Protein AF-A0A9E0QWN7-F1 (afdb_monomer_lite)

Secondary structure (DSSP, 8-state):
----PPPHHHHHHHHTT-SSPPTTEEEEEEETTEEEEEETTT--EEEEETTTTEEEEE-TTSTT--------

pLDDT: mean 73.23, std 15.5, range [36.09, 88.94]

Radius of gyration: 13.54 Å; chains: 1; bounding box: 26×31×38 Å

Structure (mmCIF, N/CA/C/O backbone):
data_AF-A0A9E0QWN7-F1
#
_entry.id   AF-A0A9E0QWN7-F1
#
loop_
_atom_site.group_PDB
_atom_site.id
_atom_site.type_symbol
_atom_site.label_atom_id
_atom_site.label_alt_id
_atom_site.label_comp_id
_atom_site.label_asym_id
_atom_site.label_entity_id
_atom_site.label_seq_id
_atom_site.pdbx_PDB_ins_code
_atom_site.Cartn_x
_atom_site.Cartn_y
_atom_site.Cartn_z
_atom_site.occupancy
_atom_site.B_iso_or_equiv
_atom_site.auth_seq_id
_atom_site.auth_comp_id
_atom_site.auth_asym_id
_atom_site.auth_atom_id
_atom_site.pdbx_PDB_model_num
ATOM 1 N N . MET A 1 1 ? -6.056 19.456 7.574 1.00 36.09 1 MET A N 1
ATOM 2 C CA . MET A 1 1 ? -5.553 18.395 6.677 1.00 36.09 1 MET A CA 1
ATOM 3 C C . MET A 1 1 ? -5.649 17.086 7.441 1.00 36.09 1 MET A C 1
ATOM 5 O O . MET A 1 1 ? -4.860 16.864 8.352 1.00 36.09 1 MET A O 1
ATOM 9 N N . GLU A 1 2 ? -6.685 16.290 7.186 1.00 42.22 2 GLU A N 1
ATOM 10 C CA . GLU A 1 2 ? -6.858 14.995 7.851 1.00 42.22 2 GLU A CA 1
ATOM 11 C C . GLU A 1 2 ? -5.874 13.998 7.239 1.00 42.22 2 GLU A C 1
ATOM 13 O O . GLU A 1 2 ? -6.030 13.572 6.097 1.00 42.22 2 GLU A O 1
ATOM 18 N N . GLN A 1 3 ? -4.823 13.654 7.984 1.00 52.66 3 GLN A N 1
ATOM 19 C CA . GLN A 1 3 ? -3.981 12.511 7.647 1.00 52.66 3 GLN A CA 1
ATOM 20 C C . GLN A 1 3 ? -4.863 11.263 7.750 1.00 52.66 3 GLN A C 1
ATOM 22 O O . GLN A 1 3 ? -5.200 10.832 8.857 1.00 52.66 3 GLN A O 1
ATOM 27 N N . LYS A 1 4 ? -5.300 10.722 6.606 1.00 60.69 4 LYS A N 1
ATOM 28 C CA . LYS A 1 4 ? -6.070 9.475 6.557 1.00 60.69 4 LYS A CA 1
ATOM 29 C C . LYS A 1 4 ? -5.257 8.386 7.255 1.00 60.69 4 LYS A C 1
ATOM 31 O O . LYS A 1 4 ? -4.166 8.032 6.817 1.00 60.69 4 LYS A O 1
ATOM 36 N N . ARG A 1 5 ? -5.770 7.884 8.381 1.00 72.81 5 ARG A N 1
ATOM 37 C CA . ARG A 1 5 ? -5.122 6.798 9.123 1.00 72.81 5 ARG A CA 1
ATOM 38 C C . ARG A 1 5 ? -5.266 5.498 8.335 1.00 72.81 5 ARG A C 1
ATOM 40 O O . ARG A 1 5 ? -6.348 5.182 7.844 1.00 72.81 5 ARG A O 1
ATOM 47 N N . LEU A 1 6 ? -4.177 4.742 8.249 1.00 80.06 6 LEU A N 1
ATOM 48 C CA . LEU A 1 6 ? -4.204 3.360 7.778 1.00 80.06 6 LEU A CA 1
ATOM 49 C C . LEU A 1 6 ? -5.004 2.502 8.766 1.00 80.06 6 LEU A C 1
ATOM 51 O O . LEU A 1 6 ? -4.977 2.758 9.973 1.00 80.06 6 LEU A O 1
ATOM 55 N N . CYS A 1 7 ? -5.680 1.462 8.276 1.00 85.62 7 CYS A N 1
ATOM 56 C CA . CYS A 1 7 ? -6.155 0.407 9.170 1.00 85.62 7 CYS A CA 1
ATOM 57 C C . CYS A 1 7 ? -4.968 -0.404 9.713 1.00 85.62 7 CYS A C 1
ATOM 59 O O . CYS A 1 7 ? -3.864 -0.341 9.167 1.00 85.62 7 CYS A O 1
ATOM 61 N N . SER A 1 8 ? -5.200 -1.185 10.770 1.00 84.50 8 SER A N 1
ATOM 62 C CA . SER A 1 8 ? -4.161 -2.003 11.403 1.00 84.50 8 SER A CA 1
ATOM 63 C C . SER A 1 8 ? -3.434 -2.903 10.404 1.00 84.50 8 SER A C 1
ATOM 65 O O . SER A 1 8 ? -2.210 -2.949 10.421 1.00 84.50 8 SER A O 1
ATOM 67 N N . ASP A 1 9 ? -4.154 -3.545 9.481 1.00 84.69 9 ASP A N 1
ATOM 68 C CA . ASP A 1 9 ? -3.535 -4.403 8.467 1.00 84.69 9 ASP A CA 1
ATOM 69 C C . ASP A 1 9 ? -2.616 -3.623 7.520 1.00 84.69 9 ASP A C 1
ATOM 71 O O . ASP A 1 9 ? -1.473 -4.012 7.307 1.00 84.69 9 ASP A O 1
ATOM 75 N N . CYS A 1 10 ? -3.086 -2.494 6.980 1.00 84.19 10 CYS A N 1
ATOM 76 C CA . CYS A 1 10 ? -2.291 -1.644 6.089 1.00 84.19 10 CYS A CA 1
ATOM 77 C C . CYS A 1 10 ? -1.078 -1.046 6.806 1.00 84.19 10 CYS A C 1
ATOM 79 O O . CYS A 1 10 ? -0.007 -0.915 6.220 1.00 84.19 10 CYS A O 1
ATOM 81 N N . PHE A 1 11 ? -1.232 -0.711 8.088 1.00 84.19 11 PHE A N 1
ATOM 82 C CA . PHE A 1 11 ? -0.127 -0.262 8.920 1.00 84.19 11 PHE A CA 1
ATOM 83 C C . PHE A 1 11 ? 0.921 -1.366 9.084 1.00 84.19 11 PHE A C 1
ATOM 85 O O . PHE A 1 11 ? 2.103 -1.096 8.907 1.00 84.19 11 PHE A O 1
ATOM 92 N N . ILE A 1 12 ? 0.509 -2.607 9.361 1.00 82.88 12 ILE A N 1
ATOM 93 C CA . ILE A 1 12 ? 1.421 -3.751 9.502 1.00 82.88 12 ILE A CA 1
ATOM 94 C C . ILE A 1 12 ? 2.070 -4.117 8.160 1.00 82.88 12 ILE A C 1
ATOM 96 O O . ILE A 1 12 ? 3.241 -4.466 8.139 1.00 82.88 12 ILE A O 1
ATOM 100 N N . LEU A 1 13 ? 1.365 -4.000 7.036 1.00 82.06 13 LEU A N 1
ATOM 101 C CA . LEU A 1 13 ? 1.941 -4.215 5.705 1.00 82.06 13 LEU A CA 1
ATOM 102 C C . LEU A 1 13 ? 3.121 -3.276 5.438 1.00 82.06 13 LEU A C 1
ATOM 104 O O . LEU A 1 13 ? 4.211 -3.731 5.105 1.00 82.06 13 LEU A O 1
ATOM 108 N N . VAL A 1 14 ? 2.913 -1.979 5.667 1.00 80.81 14 VAL A N 1
ATOM 109 C CA . VAL A 1 14 ? 3.914 -0.936 5.401 1.00 80.81 14 VAL A CA 1
ATOM 110 C C . VAL A 1 14 ? 5.028 -0.936 6.452 1.00 80.81 14 VAL A C 1
ATOM 112 O O . VAL A 1 14 ? 6.204 -0.877 6.117 1.00 80.81 14 VAL A O 1
ATOM 115 N N . ARG A 1 15 ? 4.688 -1.003 7.746 1.00 81.25 15 ARG A N 1
ATOM 116 C CA . ARG A 1 15 ? 5.670 -0.922 8.848 1.00 81.25 15 ARG A CA 1
ATOM 117 C C . ARG A 1 15 ? 6.287 -2.261 9.225 1.00 81.25 15 ARG A C 1
ATOM 119 O O . ARG A 1 15 ? 7.405 -2.285 9.722 1.00 81.25 15 ARG A O 1
ATOM 126 N N . GLY A 1 16 ? 5.539 -3.343 9.069 1.00 72.31 16 GLY A N 1
ATOM 127 C CA . GLY A 1 16 ? 5.956 -4.703 9.402 1.00 72.31 16 GLY A CA 1
ATOM 128 C C . GLY A 1 16 ? 6.579 -5.456 8.230 1.00 72.31 16 GLY A C 1
ATOM 129 O O . GLY A 1 16 ? 6.927 -6.617 8.418 1.00 72.31 16 GLY A O 1
ATOM 130 N N . GLN A 1 17 ? 6.708 -4.820 7.052 1.00 66.62 17 GLN A N 1
ATOM 131 C CA . GLN A 1 17 ? 7.333 -5.386 5.847 1.00 66.62 17 GLN A CA 1
ATOM 132 C C . GLN A 1 17 ? 6.810 -6.793 5.511 1.00 66.62 17 GLN A C 1
ATOM 134 O O . GLN A 1 17 ? 7.556 -7.697 5.133 1.00 66.62 17 GLN A O 1
ATOM 139 N N . LEU A 1 18 ? 5.503 -7.008 5.684 1.00 69.94 18 LEU A N 1
ATOM 140 C CA . LEU A 1 18 ? 4.894 -8.289 5.351 1.00 69.94 18 LEU A CA 1
ATOM 141 C C . LEU A 1 18 ? 4.797 -8.427 3.837 1.00 69.94 18 LEU A C 1
ATOM 143 O O . LEU A 1 18 ? 4.152 -7.624 3.181 1.00 69.94 18 LEU A O 1
ATOM 147 N N . ILE A 1 19 ? 5.349 -9.501 3.284 1.00 64.44 19 ILE A N 1
ATOM 148 C CA . ILE A 1 19 ? 5.258 -9.787 1.843 1.00 64.44 19 ILE A CA 1
ATOM 149 C C . ILE A 1 19 ? 3.812 -10.15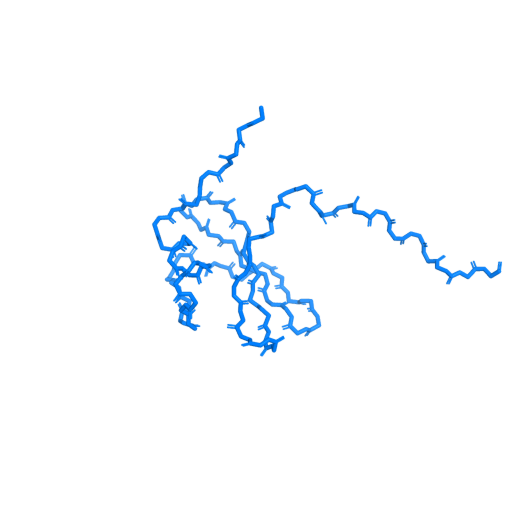4 1.442 1.00 64.44 19 ILE A C 1
ATOM 151 O O . ILE A 1 19 ? 3.394 -9.949 0.305 1.00 64.44 19 ILE A O 1
ATOM 155 N N . ASN A 1 20 ? 3.012 -10.669 2.382 1.00 69.69 20 ASN A N 1
ATOM 156 C CA . ASN A 1 20 ? 1.662 -11.153 2.103 1.00 69.69 20 ASN A CA 1
ATOM 157 C C . ASN A 1 20 ? 0.613 -10.036 2.111 1.00 69.69 20 ASN A C 1
ATOM 159 O O . ASN A 1 20 ? 0.378 -9.393 3.133 1.00 69.69 20 ASN A O 1
ATOM 163 N N . ARG A 1 21 ? -0.096 -9.896 0.985 1.00 68.38 21 ARG A N 1
ATOM 164 C CA . ARG A 1 21 ? -1.270 -9.029 0.825 1.00 68.38 21 ARG A CA 1
ATOM 165 C C . ARG A 1 21 ? -2.405 -9.465 1.763 1.00 68.38 21 ARG A C 1
ATOM 167 O O . ARG A 1 21 ? -2.790 -10.632 1.755 1.00 68.38 21 ARG A O 1
ATOM 174 N N . HIS A 1 22 ? -3.003 -8.536 2.515 1.00 74.25 22 HIS A N 1
ATOM 175 C CA . HIS A 1 22 ? -4.229 -8.836 3.269 1.00 74.25 22 HIS A CA 1
ATOM 176 C C . HIS A 1 22 ? -5.469 -8.787 2.357 1.00 74.25 22 HIS A C 1
ATOM 178 O O . HIS A 1 22 ? -5.502 -8.045 1.375 1.00 74.25 22 HIS A O 1
ATOM 184 N N . GLY A 1 23 ? -6.503 -9.576 2.667 1.00 77.50 23 GLY A N 1
ATOM 185 C CA . GLY A 1 23 ? -7.640 -9.828 1.765 1.00 77.50 23 GLY A CA 1
ATOM 186 C C . GLY A 1 23 ? -8.486 -8.610 1.367 1.00 77.50 23 GLY A C 1
ATOM 187 O O . GLY A 1 23 ? -9.264 -8.708 0.425 1.00 77.50 23 GLY A O 1
ATOM 188 N N . ASN A 1 24 ? -8.323 -7.465 2.039 1.00 83.44 24 ASN A N 1
ATOM 189 C CA . ASN A 1 24 ? -9.055 -6.234 1.727 1.00 83.44 24 ASN A CA 1
ATOM 190 C C . ASN A 1 24 ? -8.317 -5.312 0.741 1.00 83.44 24 ASN A C 1
ATOM 192 O O . ASN A 1 24 ? -8.813 -4.219 0.468 1.00 83.44 24 ASN A O 1
ATOM 196 N N . LEU A 1 25 ? -7.147 -5.712 0.229 1.00 86.06 25 LEU A N 1
ATOM 197 C CA . LEU A 1 25 ? -6.445 -4.980 -0.825 1.00 86.06 25 LEU A CA 1
ATOM 198 C C . LEU A 1 25 ? -6.931 -5.416 -2.200 1.00 86.06 25 LEU A C 1
ATOM 200 O O . LEU A 1 25 ? -6.777 -6.573 -2.598 1.00 86.06 25 LEU A O 1
ATOM 204 N N . VAL A 1 26 ? -7.468 -4.450 -2.930 1.00 87.88 26 VAL A N 1
ATOM 205 C CA . VAL A 1 26 ? -7.902 -4.598 -4.313 1.00 87.88 26 VAL A CA 1
ATOM 206 C C . VAL A 1 26 ? -6.853 -3.952 -5.199 1.00 87.88 26 VAL A C 1
ATOM 208 O O . VAL A 1 26 ? -6.507 -2.790 -5.006 1.00 87.88 26 VAL A O 1
ATOM 211 N N . GLU A 1 27 ? -6.324 -4.702 -6.158 1.00 88.94 27 GLU A N 1
ATOM 212 C CA . GLU A 1 27 ? -5.401 -4.150 -7.147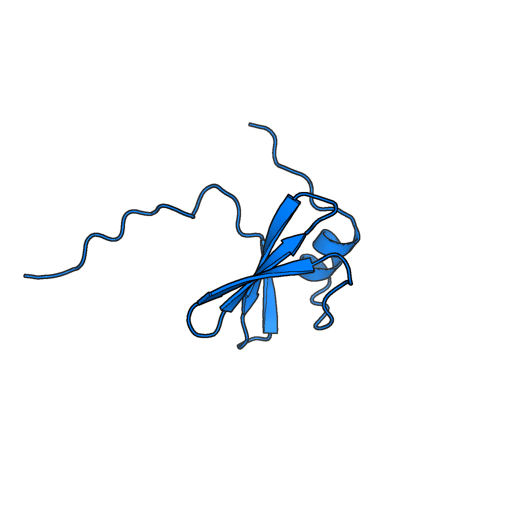 1.00 88.94 27 GLU A CA 1
ATOM 213 C C . GLU A 1 27 ? -6.125 -3.088 -7.980 1.00 88.94 27 GLU A C 1
ATOM 215 O O . GLU A 1 27 ? -7.213 -3.327 -8.508 1.00 88.94 27 GLU A O 1
ATOM 220 N N . ARG A 1 28 ? -5.543 -1.891 -8.050 1.00 87.81 28 ARG A N 1
ATOM 221 C CA . ARG A 1 28 ? -6.076 -0.772 -8.834 1.00 87.81 28 ARG A CA 1
ATOM 222 C C . ARG A 1 28 ? -5.250 -0.505 -10.070 1.00 87.81 28 ARG A C 1
ATOM 224 O O . ARG A 1 28 ? -5.822 -0.195 -11.110 1.00 87.81 28 ARG A O 1
ATOM 231 N N . ASN A 1 29 ? -3.931 -0.566 -9.941 1.00 83.81 29 ASN A N 1
ATOM 232 C CA . ASN A 1 29 ? -3.038 -0.246 -11.037 1.00 83.81 29 ASN A CA 1
ATOM 233 C C . ASN A 1 29 ? -1.742 -1.045 -10.934 1.00 83.81 29 ASN A C 1
ATOM 235 O O . ASN A 1 29 ? -1.323 -1.416 -9.841 1.00 83.81 29 ASN A O 1
ATOM 239 N N . HIS A 1 30 ? -1.090 -1.256 -12.067 1.00 83.19 30 HIS A N 1
ATOM 240 C CA . HIS A 1 30 ? 0.217 -1.891 -12.140 1.00 83.19 30 HIS A CA 1
ATOM 241 C C . HIS A 1 30 ? 1.100 -1.049 -13.061 1.00 83.19 30 HIS A C 1
ATOM 243 O O . HIS A 1 30 ? 0.883 -1.001 -14.272 1.00 83.19 30 HIS A O 1
ATOM 249 N N . ILE A 1 31 ? 2.060 -0.333 -12.480 1.00 77.31 31 ILE A N 1
ATOM 250 C CA . ILE A 1 31 ? 2.932 0.601 -13.192 1.00 77.31 31 ILE A CA 1
ATOM 251 C C . ILE A 1 31 ? 4.336 0.011 -13.194 1.00 77.31 31 ILE A C 1
ATOM 253 O O . ILE A 1 31 ? 4.980 -0.051 -12.157 1.00 77.31 31 ILE A O 1
ATOM 257 N N . HIS A 1 32 ? 4.832 -0.393 -14.363 1.00 78.06 32 HIS A N 1
ATOM 258 C CA . HIS A 1 32 ? 6.148 -1.027 -14.517 1.00 78.06 32 HIS A CA 1
ATOM 259 C C . HIS A 1 32 ? 6.337 -2.266 -13.616 1.00 78.06 32 HIS A C 1
ATOM 261 O O . HIS A 1 32 ? 5.934 -3.357 -14.008 1.00 78.06 32 HIS A O 1
ATOM 267 N N . ASN A 1 33 ? 6.951 -2.091 -12.441 1.00 77.19 33 ASN A N 1
ATOM 268 C CA . ASN A 1 33 ? 7.245 -3.119 -11.433 1.00 77.19 33 ASN A CA 1
ATOM 269 C C . ASN A 1 33 ? 6.551 -2.837 -10.090 1.00 77.19 33 ASN A C 1
ATOM 271 O O . ASN A 1 33 ? 6.859 -3.461 -9.077 1.00 77.19 33 ASN A O 1
ATOM 275 N N . ASP A 1 34 ? 5.639 -1.879 -10.068 1.00 83.19 34 ASP A N 1
ATOM 276 C CA . ASP A 1 34 ? 4.969 -1.398 -8.878 1.00 83.19 34 ASP A CA 1
ATOM 277 C C . ASP A 1 34 ? 3.484 -1.715 -8.987 1.00 83.19 34 ASP A C 1
ATOM 279 O O . ASP A 1 34 ? 2.803 -1.317 -9.936 1.00 83.19 34 ASP A O 1
ATOM 283 N N . THR A 1 35 ? 2.965 -2.453 -8.011 1.00 86.88 35 THR A N 1
ATOM 284 C CA . THR A 1 35 ? 1.542 -2.786 -7.954 1.00 86.88 35 THR A CA 1
ATOM 285 C C . THR A 1 35 ? 0.849 -1.889 -6.945 1.00 86.88 35 THR A C 1
ATOM 287 O O . THR A 1 35 ? 1.128 -1.946 -5.749 1.00 86.88 35 THR A O 1
ATOM 290 N N . VAL A 1 36 ? -0.083 -1.069 -7.414 1.00 87.88 36 VAL A N 1
ATOM 291 C CA . VAL A 1 36 ? -0.896 -0.195 -6.575 1.00 87.88 36 VAL A CA 1
ATOM 292 C C . VAL A 1 36 ? -2.167 -0.919 -6.166 1.00 87.88 36 VAL A C 1
ATOM 294 O O . VAL A 1 36 ? -2.984 -1.327 -6.995 1.00 87.88 36 VAL A O 1
ATOM 297 N N . TYR A 1 37 ? -2.364 -1.002 -4.863 1.00 88.19 37 TYR A N 1
ATOM 298 C CA . TYR A 1 37 ? -3.532 -1.560 -4.218 1.00 88.19 37 TYR A CA 1
ATOM 299 C C . TYR A 1 37 ? -4.319 -0.472 -3.500 1.00 88.19 37 TYR A C 1
ATOM 301 O O . TYR A 1 37 ? -3.754 0.440 -2.904 1.00 88.19 37 TYR A O 1
ATOM 309 N N . GLU A 1 38 ? -5.635 -0.604 -3.492 1.00 88.19 38 GLU A N 1
ATOM 310 C CA . GLU A 1 38 ? -6.523 0.178 -2.645 1.00 88.19 38 GLU A CA 1
ATOM 311 C C . GLU A 1 38 ? -7.096 -0.714 -1.551 1.00 88.19 38 GLU A C 1
ATOM 313 O O . GLU A 1 38 ? -7.627 -1.795 -1.816 1.00 88.19 38 GLU A O 1
ATOM 318 N N . CYS A 1 39 ? -6.995 -0.264 -0.304 1.00 87.31 39 CYS A N 1
ATOM 319 C CA . CYS A 1 39 ? -7.614 -0.967 0.809 1.00 87.31 39 CYS A CA 1
ATOM 320 C C . CYS A 1 39 ? -9.102 -0.628 0.889 1.00 87.31 39 CYS A C 1
ATOM 322 O O . CYS A 1 39 ? -9.454 0.519 1.141 1.00 87.31 39 CYS A O 1
ATOM 324 N N . ASN A 1 40 ? -9.980 -1.622 0.818 1.00 87.50 40 ASN A N 1
ATOM 325 C CA . ASN A 1 40 ? -11.422 -1.409 0.956 1.00 87.50 40 ASN A CA 1
ATOM 326 C C . ASN A 1 40 ? -11.858 -1.027 2.389 1.00 87.50 40 ASN A C 1
ATOM 328 O O . ASN A 1 40 ? -12.981 -0.593 2.601 1.00 87.50 40 ASN A O 1
ATOM 332 N N . SER A 1 41 ? -10.994 -1.203 3.397 1.00 85.88 41 SER A N 1
ATOM 333 C CA . SER A 1 41 ? -11.313 -0.848 4.791 1.00 85.88 41 SER A CA 1
ATOM 334 C C . SER A 1 41 ? -10.952 0.593 5.136 1.00 85.88 41 SER A C 1
ATOM 336 O O . SER A 1 41 ? -11.711 1.268 5.822 1.00 85.88 41 SER A O 1
ATOM 338 N N . CYS A 1 42 ? -9.779 1.065 4.704 1.00 85.19 42 CYS A N 1
ATOM 339 C CA . CYS A 1 42 ? -9.308 2.420 5.012 1.00 85.19 42 CYS A CA 1
ATOM 340 C C . CYS A 1 42 ? -9.262 3.348 3.793 1.00 85.19 42 CYS A C 1
ATOM 342 O O . CYS A 1 42 ? -8.954 4.527 3.945 1.00 85.19 42 CYS A O 1
ATOM 344 N N . HIS A 1 43 ? -9.584 2.834 2.601 1.00 83.75 43 HIS A N 1
ATOM 345 C CA . HIS A 1 43 ? -9.603 3.568 1.334 1.00 83.75 43 HIS A CA 1
ATOM 346 C C . HIS A 1 43 ? -8.284 4.313 1.067 1.00 83.75 43 HIS A C 1
ATOM 348 O O . HIS A 1 43 ? -8.278 5.409 0.504 1.00 83.75 43 HIS A O 1
ATOM 354 N N . ASN A 1 44 ? -7.169 3.738 1.530 1.00 84.19 44 ASN A N 1
ATOM 355 C CA . ASN A 1 44 ? -5.823 4.230 1.262 1.00 84.19 44 ASN A CA 1
ATOM 356 C C . ASN A 1 44 ? -5.202 3.440 0.115 1.00 84.19 44 ASN A C 1
ATOM 358 O O . ASN A 1 44 ? -5.451 2.239 -0.031 1.00 84.19 44 ASN A O 1
ATOM 362 N N . LEU A 1 45 ? -4.368 4.136 -0.651 1.00 85.81 45 LEU A N 1
ATOM 363 C CA . LEU A 1 45 ? -3.578 3.564 -1.726 1.00 85.81 45 LEU A CA 1
ATOM 364 C C . LEU A 1 45 ? -2.217 3.140 -1.178 1.00 85.81 45 LEU A C 1
ATOM 366 O O . LEU A 1 45 ? -1.544 3.894 -0.474 1.00 85.81 45 LEU A O 1
ATOM 370 N N . ILE A 1 46 ? -1.823 1.916 -1.491 1.00 86.19 46 ILE A N 1
ATOM 371 C CA . ILE A 1 46 ? -0.574 1.308 -1.049 1.00 86.19 46 ILE A CA 1
ATOM 372 C C . ILE A 1 46 ? 0.086 0.696 -2.270 1.00 86.19 46 ILE A C 1
ATOM 374 O O . ILE A 1 46 ? -0.553 -0.025 -3.030 1.00 86.19 46 ILE A O 1
ATOM 378 N N . CYS A 1 47 ? 1.357 0.986 -2.458 1.00 87.69 47 CYS A N 1
ATOM 379 C CA . CYS A 1 47 ? 2.178 0.407 -3.495 1.00 87.69 47 CYS A CA 1
ATOM 380 C C . CYS A 1 47 ? 2.941 -0.795 -2.944 1.00 87.69 47 CYS A C 1
ATOM 382 O O . CYS A 1 47 ? 3.444 -0.728 -1.823 1.00 87.69 47 CYS A O 1
ATOM 384 N N . LEU A 1 48 ? 3.057 -1.851 -3.740 1.00 86.25 48 LEU A N 1
ATOM 385 C CA . LEU A 1 48 ? 4.028 -2.921 -3.569 1.00 86.25 48 LEU A CA 1
ATOM 386 C C . LEU A 1 48 ? 5.056 -2.826 -4.694 1.00 86.25 48 LEU A C 1
ATOM 388 O O . LEU A 1 48 ? 4.729 -3.106 -5.850 1.00 86.25 48 LEU A O 1
ATOM 392 N N . SER A 1 49 ? 6.292 -2.486 -4.347 1.00 83.69 49 SER A N 1
ATOM 393 C CA . SER A 1 49 ? 7.408 -2.483 -5.291 1.00 83.69 49 SER A CA 1
ATOM 394 C C . SER A 1 49 ? 7.992 -3.878 -5.405 1.00 83.69 49 SER A C 1
ATOM 396 O O . SER A 1 49 ? 8.476 -4.424 -4.418 1.00 83.69 49 SER A O 1
ATOM 398 N N . HIS A 1 50 ? 8.001 -4.462 -6.602 1.00 76.75 50 HIS A N 1
ATOM 399 C CA . HIS A 1 50 ? 8.450 -5.842 -6.824 1.00 76.75 50 HIS A CA 1
ATOM 400 C C . HIS A 1 50 ? 9.950 -6.039 -6.533 1.00 76.75 50 HIS A C 1
ATOM 402 O O . HIS A 1 50 ? 10.396 -7.143 -6.251 1.00 76.75 50 HIS A O 1
ATOM 408 N N . VAL A 1 51 ? 10.742 -4.963 -6.529 1.00 73.19 51 VAL A N 1
ATOM 409 C CA . VAL A 1 51 ? 12.131 -4.948 -6.052 1.00 73.19 51 VAL A CA 1
ATOM 410 C C . VAL A 1 51 ? 12.303 -3.657 -5.249 1.00 73.19 51 VAL A C 1
ATOM 412 O O . VAL A 1 51 ? 12.248 -2.594 -5.862 1.00 73.19 51 VAL A O 1
ATOM 415 N N . PRO A 1 52 ? 12.464 -3.690 -3.911 1.00 75.81 52 PRO A N 1
ATOM 416 C CA . PRO A 1 52 ? 12.873 -4.809 -3.048 1.00 75.81 52 PRO A CA 1
ATOM 417 C C . PRO A 1 52 ? 11.744 -5.629 -2.367 1.00 75.81 52 PRO A C 1
ATOM 419 O O . PRO A 1 52 ? 12.010 -6.246 -1.341 1.00 75.81 52 PRO A O 1
ATOM 422 N N . HIS A 1 53 ? 10.523 -5.708 -2.914 1.00 79.81 53 HIS A N 1
ATOM 423 C CA . HIS A 1 53 ? 9.328 -6.280 -2.243 1.00 79.81 53 HIS A CA 1
ATOM 424 C C . HIS A 1 53 ? 8.874 -5.470 -1.020 1.00 79.81 53 HIS A C 1
ATOM 426 O O . HIS A 1 53 ? 8.499 -6.029 0.011 1.00 79.81 53 HIS A O 1
ATOM 432 N N . GLU A 1 54 ? 8.910 -4.142 -1.129 1.00 81.38 54 GLU A N 1
ATOM 433 C CA . GLU A 1 54 ? 8.516 -3.241 -0.046 1.00 81.38 54 GLU A CA 1
ATOM 434 C C . GLU A 1 54 ? 7.136 -2.625 -0.293 1.00 81.38 54 GLU A C 1
ATOM 436 O O . GLU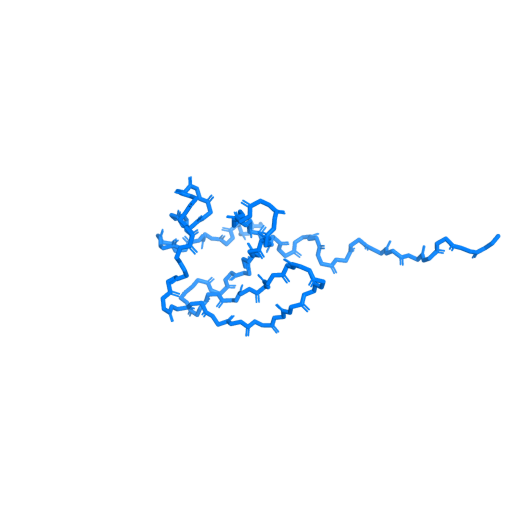 A 1 54 ? 6.767 -2.305 -1.425 1.00 81.38 54 GLU A O 1
ATOM 441 N N . TRP A 1 55 ? 6.380 -2.452 0.793 1.00 85.44 55 TRP A N 1
ATOM 442 C CA . TRP A 1 55 ? 5.097 -1.763 0.783 1.00 85.44 55 TRP A CA 1
ATOM 443 C C . TRP A 1 55 ? 5.268 -0.303 1.185 1.00 85.44 55 TRP A C 1
ATOM 445 O O . TRP A 1 55 ? 5.810 -0.010 2.248 1.00 85.44 55 TRP A O 1
ATOM 455 N N . SER A 1 56 ? 4.720 0.609 0.389 1.00 84.06 56 SER A N 1
ATOM 456 C CA . SER A 1 56 ? 4.741 2.048 0.661 1.00 84.06 56 SER A CA 1
ATOM 457 C C . SER A 1 56 ? 3.355 2.659 0.515 1.00 84.06 56 SER A C 1
ATOM 459 O O . SER A 1 56 ? 2.586 2.282 -0.363 1.00 84.06 56 SER A O 1
ATOM 461 N N . VAL A 1 57 ? 3.001 3.613 1.376 1.00 83.62 57 VAL A N 1
ATOM 462 C CA . VAL A 1 57 ? 1.721 4.328 1.258 1.00 83.62 57 VAL A CA 1
ATOM 463 C C . VAL A 1 57 ? 1.858 5.387 0.181 1.00 83.62 57 VAL A C 1
ATOM 465 O O . VAL A 1 57 ? 2.704 6.270 0.301 1.00 83.62 57 VAL A O 1
ATOM 468 N N . ILE A 1 58 ? 0.983 5.349 -0.820 1.00 80.25 58 ILE A N 1
ATOM 469 C CA . ILE A 1 58 ? 0.853 6.46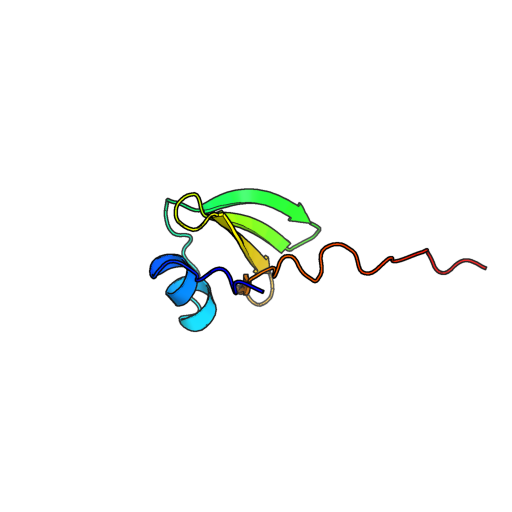1 -1.756 1.00 80.25 58 IL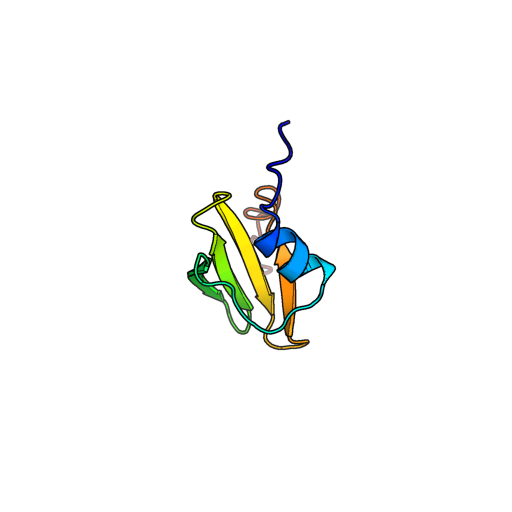E A CA 1
ATOM 470 C C . ILE A 1 58 ? -0.026 7.495 -1.061 1.00 80.25 58 ILE A C 1
ATOM 472 O O . ILE A 1 58 ? -1.257 7.406 -1.047 1.00 80.25 58 ILE A O 1
ATOM 476 N N . GLY A 1 59 ? 0.617 8.458 -0.404 1.00 62.34 59 GLY A N 1
ATOM 477 C CA . GLY A 1 59 ? -0.076 9.649 0.053 1.00 62.34 59 GLY A CA 1
ATOM 478 C C . GLY A 1 59 ? -0.678 10.349 -1.163 1.00 62.34 59 GLY A C 1
ATOM 479 O O . GLY A 1 59 ? 0.010 10.578 -2.151 1.00 62.34 59 GLY A O 1
ATOM 480 N N . VAL A 1 60 ? -1.952 10.735 -1.084 1.00 52.81 60 VAL A N 1
ATOM 481 C CA . VAL A 1 60 ? -2.690 11.486 -2.128 1.00 52.81 60 VAL A CA 1
ATOM 482 C C . VAL A 1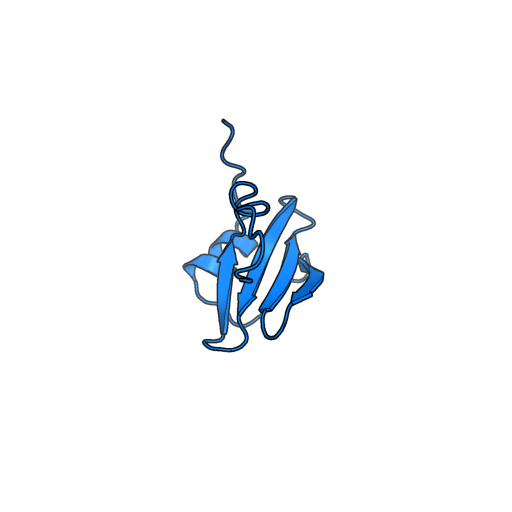 60 ? -1.989 12.805 -2.545 1.00 52.81 60 VAL A C 1
ATOM 484 O O . VAL A 1 60 ? -2.437 13.486 -3.458 1.00 52.81 60 VAL A O 1
ATOM 487 N N . ALA A 1 61 ? -0.873 13.171 -1.908 1.00 46.28 61 ALA A N 1
ATOM 488 C CA . ALA A 1 61 ? -0.086 14.360 -2.204 1.00 46.28 61 ALA A CA 1
ATOM 489 C C . ALA A 1 61 ? 0.935 14.207 -3.353 1.00 46.28 61 ALA A C 1
ATOM 491 O O . ALA A 1 61 ? 1.438 15.228 -3.801 1.00 46.28 61 ALA A O 1
ATOM 492 N N . GLU A 1 62 ? 1.221 13.000 -3.859 1.00 45.69 62 GLU A N 1
ATOM 493 C CA . GLU A 1 62 ? 2.243 12.800 -4.914 1.00 45.69 62 GLU A CA 1
ATOM 494 C C . GLU A 1 62 ? 1.694 12.223 -6.229 1.00 45.69 62 GLU A C 1
ATOM 496 O O . GLU A 1 62 ? 2.449 11.747 -7.069 1.00 45.69 62 GLU A O 1
ATOM 501 N N . GLN A 1 63 ? 0.378 12.268 -6.464 1.00 46.97 63 GLN A N 1
ATOM 502 C CA . GLN A 1 63 ? -0.166 11.830 -7.761 1.00 46.97 63 GLN A CA 1
ATOM 503 C C . GLN A 1 63 ? -0.081 12.872 -8.883 1.00 46.97 63 GLN A C 1
ATOM 505 O O . GLN A 1 63 ? -0.474 12.557 -10.002 1.00 46.97 63 GLN A O 1
ATOM 510 N N . PHE A 1 64 ? 0.458 14.067 -8.634 1.00 48.56 64 PHE A N 1
ATOM 511 C CA . PHE A 1 64 ? 0.672 15.070 -9.679 1.00 48.56 64 PHE A CA 1
ATOM 512 C C . PHE A 1 64 ? 1.885 15.953 -9.359 1.00 48.56 64 PHE A C 1
ATOM 514 O O . PHE A 1 64 ? 1.737 17.166 -9.229 1.00 48.56 64 PHE A O 1
ATOM 521 N N . ASP A 1 65 ? 3.084 15.375 -9.231 1.00 41.25 65 ASP A N 1
ATOM 522 C CA . ASP A 1 65 ? 4.240 16.144 -9.699 1.00 41.25 65 ASP A CA 1
ATOM 523 C C . ASP A 1 65 ? 4.190 16.056 -11.227 1.00 41.25 65 ASP A C 1
ATOM 525 O O . ASP A 1 65 ? 4.400 15.008 -11.840 1.00 41.25 65 ASP A O 1
ATOM 529 N N . ASP A 1 66 ? 3.691 17.145 -11.799 1.00 46.22 66 ASP A N 1
ATOM 530 C CA . ASP A 1 66 ? 3.752 17.499 -13.204 1.00 46.22 66 ASP A CA 1
ATOM 531 C C . ASP A 1 66 ? 5.133 17.121 -13.753 1.00 46.22 66 ASP A C 1
ATOM 533 O O . ASP A 1 66 ? 6.126 17.799 -13.508 1.00 46.22 66 ASP A O 1
ATOM 537 N N . GLN A 1 67 ? 5.206 16.012 -14.485 1.00 49.53 67 GLN A N 1
ATOM 538 C CA . GLN A 1 67 ? 6.364 15.691 -15.303 1.00 49.53 67 GLN A CA 1
ATOM 539 C C . GLN A 1 67 ? 6.049 16.147 -16.736 1.00 49.53 67 GLN A C 1
ATOM 541 O O . GLN A 1 67 ? 5.601 15.327 -17.546 1.00 49.53 67 GLN A O 1
ATOM 546 N N . PRO A 1 68 ? 6.256 17.424 -17.116 1.00 43.19 68 PRO A N 1
ATOM 547 C CA . PRO A 1 68 ? 6.375 17.760 -18.513 1.00 43.19 68 PRO A CA 1
ATOM 548 C C . PRO A 1 68 ? 7.763 17.299 -18.954 1.00 43.19 68 PRO A C 1
ATOM 550 O O . PRO A 1 68 ? 8.804 17.737 -18.463 1.00 43.19 68 PRO A O 1
ATOM 553 N N . ALA A 1 69 ? 7.723 16.326 -19.856 1.00 48.22 69 ALA A N 1
ATOM 554 C CA . ALA A 1 69 ? 8.813 15.786 -20.642 1.00 48.22 69 ALA A CA 1
ATOM 555 C C . ALA A 1 69 ? 9.999 16.749 -20.837 1.00 48.22 69 ALA A C 1
ATOM 557 O O . ALA A 1 69 ? 9.862 17.834 -21.401 1.00 48.22 69 ALA A O 1
ATOM 558 N N . GLN A 1 70 ? 11.199 16.282 -20.486 1.00 54.62 70 GLN A N 1
ATOM 559 C CA . GLN A 1 70 ? 12.406 16.759 -21.149 1.00 54.62 70 GLN A CA 1
ATOM 560 C C . GLN A 1 70 ? 12.299 16.446 -22.648 1.00 54.62 70 GLN A C 1
ATOM 562 O O . GLN A 1 70 ? 12.288 15.275 -23.024 1.00 54.62 70 GLN A O 1
ATOM 567 N N . SER A 1 71 ? 12.202 17.483 -23.481 1.00 51.41 71 SER A N 1
ATOM 568 C CA . SER A 1 71 ? 12.550 17.570 -24.916 1.00 51.41 71 SER A CA 1
ATOM 569 C C . SER A 1 71 ? 12.206 19.010 -25.339 1.00 51.41 71 SER A C 1
ATOM 571 O O . SER A 1 71 ? 11.061 19.407 -25.167 1.00 51.41 71 SER A O 1
ATOM 573 N N . ALA A 1 72 ? 13.076 19.879 -25.850 1.00 45.78 72 ALA A N 1
ATOM 574 C CA . ALA A 1 72 ? 14.395 19.770 -26.461 1.00 45.78 72 ALA A CA 1
ATOM 575 C C . ALA A 1 72 ? 15.132 21.120 -26.333 1.00 45.78 72 ALA A C 1
ATOM 577 O O . ALA A 1 72 ? 14.444 22.137 -26.079 1.00 45.78 72 ALA A O 1
#

Sequence (72 aa):
MEQKRLCSDCFILVRGQLINRHGNLVERNHIHNDTVYECNSCHNLICLSHVPHEWSVIGVAEQFDDQPAQSA

Foldseek 3Di:
DDPQDDDPQLCCVQVVVDLDDDPQWDFDDDDDQKTWTAGPVRRWIWIQRNVVRHIDTPDPVPPDPPDDDDDD